Protein AF-A0A8I2YVA2-F1 (afdb_monomer_lite)

Foldseek 3Di:
DQDDDDPPDDPVVVVVSVVVVCCLVVPVLVVLVVLVVCVVVQAADAAEEEADAPQVLDDVSGDDPCSCVCLVVVVVVRDDPVRSVLSVVVVVVVVVLVVVCVVVSGYPDDSQWHQYCHHVRDTDIDGNPCNVVSLVVVCVDPVNVVD

Organism: NCBI:txid495285

Radius of gyration: 17.63 Å; chains: 1; bounding box: 40×37×46 Å

Secondary structure (DSSP, 8-state):
-PPPPPTT--HHHHHHHHHHHHHIIIIIHHHHHHHHHHHHTT-----EEE----GGG-BTTB--TTTTHHHHTT-GGG--HHHHHHHHHHHHHHHHHHHHHHHHSS--S-TTEEEEE-TTS-EEEEE-TTHHHHHHHHTTSTTTTT-

pLDDT: mean 93.67, std 6.25, range [57.19, 98.62]

Sequence (147 aa):
MYPTLPDNVSPEEAQRLFGDILADRQVNIPDRLLARDLRLVDFPVLRYEIHWVPEQLRIGGYVTHATDRCLWMVRIPSLSLSQKEKALEWLDAVDKEVEILEREDHSGRPLDQALTLKEDQSMVWSLDARWNRFLAIAGVLPDERNF

Structure (mmCIF, N/CA/C/O backbone):
data_AF-A0A8I2YVA2-F1
#
_entry.id   AF-A0A8I2YVA2-F1
#
loop_
_atom_site.group_PDB
_atom_site.id
_atom_site.type_symbol
_atom_site.label_atom_id
_atom_site.label_alt_id
_atom_site.label_comp_id
_atom_site.label_asym_id
_atom_site.label_entity_id
_atom_site.label_seq_id
_atom_site.pdbx_PDB_ins_code
_atom_site.Cartn_x
_atom_site.Cartn_y
_atom_site.Cartn_z
_atom_site.occupancy
_atom_site.B_iso_or_equiv
_atom_site.auth_seq_id
_atom_site.auth_comp_id
_atom_site.auth_asym_id
_atom_site.auth_atom_id
_atom_site.pdbx_PDB_model_num
ATOM 1 N N . MET A 1 1 ? -1.700 -6.192 -20.338 1.00 79.50 1 MET A N 1
ATOM 2 C CA . MET A 1 1 ? -0.569 -6.844 -21.036 1.00 79.50 1 MET A CA 1
ATOM 3 C C . MET A 1 1 ? 0.643 -5.929 -20.964 1.00 79.50 1 MET A C 1
ATOM 5 O O . MET A 1 1 ? 0.458 -4.719 -21.048 1.00 79.50 1 MET A O 1
ATOM 9 N N . TYR A 1 2 ? 1.835 -6.480 -20.742 1.00 88.56 2 TYR A N 1
ATOM 10 C CA . TYR A 1 2 ? 3.087 -5.713 -20.706 1.00 88.56 2 TYR A CA 1
ATOM 11 C C . TYR A 1 2 ? 3.562 -5.376 -22.125 1.00 88.56 2 TYR A C 1
ATOM 13 O O . TYR A 1 2 ? 3.294 -6.162 -23.036 1.00 88.56 2 TYR A O 1
ATOM 21 N N . PRO A 1 3 ? 4.241 -4.235 -22.332 1.00 90.25 3 PRO A N 1
ATOM 22 C CA . PRO A 1 3 ? 4.801 -3.900 -23.634 1.00 90.25 3 PRO A CA 1
ATOM 23 C C . PRO A 1 3 ? 5.937 -4.860 -24.009 1.00 90.25 3 PRO A C 1
ATOM 25 O O . PRO A 1 3 ? 6.700 -5.305 -23.152 1.00 90.25 3 PRO A O 1
ATOM 28 N N . THR A 1 4 ? 6.076 -5.141 -25.302 1.00 93.56 4 THR A N 1
ATOM 29 C CA . THR A 1 4 ? 7.290 -5.753 -25.854 1.00 93.56 4 THR A CA 1
ATOM 30 C C . THR A 1 4 ? 8.347 -4.665 -26.008 1.00 93.56 4 THR A C 1
ATOM 32 O O . THR A 1 4 ? 8.070 -3.623 -26.601 1.00 93.56 4 THR A O 1
ATOM 35 N N . LEU A 1 5 ? 9.541 -4.886 -25.458 1.00 94.19 5 LEU A N 1
ATOM 36 C CA . LEU A 1 5 ? 10.653 -3.949 -25.608 1.00 94.19 5 LEU A CA 1
ATOM 37 C C . LEU A 1 5 ? 11.293 -4.088 -27.000 1.00 94.19 5 LEU A C 1
ATOM 39 O O . LEU A 1 5 ? 11.372 -5.209 -27.504 1.00 94.19 5 LEU A O 1
ATOM 43 N N . PRO A 1 6 ? 11.751 -2.986 -27.619 1.00 94.88 6 PRO A N 1
ATOM 44 C CA . PRO A 1 6 ? 12.523 -3.043 -28.856 1.00 94.88 6 PRO A CA 1
ATOM 45 C C . PRO A 1 6 ? 13.945 -3.576 -28.603 1.00 94.88 6 PRO A C 1
ATOM 47 O O . PRO A 1 6 ? 14.472 -3.455 -27.498 1.00 94.88 6 PRO A O 1
ATOM 50 N N . ASP A 1 7 ? 14.600 -4.100 -29.643 1.00 94.25 7 ASP A N 1
ATOM 51 C CA . ASP A 1 7 ? 15.941 -4.709 -29.540 1.00 94.25 7 ASP A CA 1
ATOM 52 C C . ASP A 1 7 ? 17.042 -3.736 -29.074 1.00 94.25 7 ASP A C 1
ATOM 54 O O . ASP A 1 7 ? 18.091 -4.159 -28.595 1.00 94.25 7 ASP A O 1
ATOM 58 N N . ASN A 1 8 ? 16.819 -2.428 -29.219 1.00 94.88 8 ASN A N 1
ATOM 59 C CA . ASN A 1 8 ? 17.757 -1.363 -28.860 1.00 94.88 8 ASN A CA 1
ATOM 60 C C . ASN A 1 8 ? 17.376 -0.613 -27.571 1.00 94.88 8 ASN A C 1
ATOM 62 O O . ASN A 1 8 ? 17.853 0.504 -27.361 1.00 94.88 8 ASN A O 1
ATOM 66 N N . VAL A 1 9 ? 16.501 -1.192 -26.743 1.00 96.25 9 VAL A N 1
ATOM 67 C CA . VAL A 1 9 ? 16.109 -0.630 -25.444 1.00 96.25 9 VAL A CA 1
ATOM 68 C C . VAL A 1 9 ? 17.327 -0.419 -24.538 1.00 96.25 9 VAL A C 1
ATOM 70 O O . VAL A 1 9 ? 18.273 -1.213 -24.547 1.00 96.25 9 VAL A O 1
ATOM 73 N N . SER A 1 10 ? 17.309 0.642 -23.732 1.00 96.88 10 SER A N 1
ATOM 74 C CA . SER A 1 10 ? 18.361 0.849 -22.735 1.00 96.88 10 SER A CA 1
ATOM 75 C C . SER A 1 10 ? 18.277 -0.189 -21.599 1.00 96.88 10 SER A C 1
ATOM 77 O O . SER A 1 10 ? 17.187 -0.685 -21.283 1.00 96.88 10 SER A O 1
ATOM 79 N N . PRO A 1 11 ? 19.401 -0.523 -20.934 1.00 96.12 11 PRO A N 1
ATOM 80 C CA . PRO A 1 11 ? 19.380 -1.374 -19.744 1.00 96.12 11 PRO A CA 1
ATOM 81 C C . PRO A 1 11 ? 18.427 -0.868 -18.651 1.00 96.12 11 PRO A C 1
ATOM 83 O O . PRO A 1 11 ? 17.759 -1.670 -17.999 1.00 96.12 11 PRO A O 1
ATOM 86 N N . GLU A 1 12 ? 18.322 0.450 -18.475 1.00 93.94 12 GLU A N 1
ATOM 87 C CA . GLU A 1 12 ? 17.477 1.094 -17.468 1.00 93.94 12 GLU A CA 1
ATOM 88 C C . GLU A 1 12 ? 15.984 0.886 -17.752 1.00 93.94 12 GLU A C 1
ATOM 90 O O . GLU A 1 12 ? 15.212 0.561 -16.847 1.00 93.94 12 GLU A O 1
ATOM 95 N N . GLU A 1 13 ? 15.566 1.024 -19.010 1.00 94.19 13 GLU A N 1
ATOM 96 C CA . GLU A 1 13 ? 14.185 0.772 -19.433 1.00 94.19 13 GLU A CA 1
ATOM 97 C C . GLU A 1 13 ? 13.823 -0.714 -19.319 1.00 94.19 13 GLU A C 1
ATOM 99 O O . GLU A 1 13 ? 12.733 -1.055 -18.846 1.00 94.19 13 GLU A O 1
ATOM 104 N N . ALA A 1 14 ? 14.752 -1.607 -19.678 1.00 95.81 14 ALA A N 1
ATOM 105 C CA . ALA A 1 14 ? 14.571 -3.044 -19.494 1.00 95.81 14 ALA A CA 1
ATOM 106 C C . ALA A 1 14 ? 14.432 -3.412 -18.010 1.00 95.81 14 ALA A C 1
ATOM 108 O O . ALA A 1 14 ? 13.520 -4.154 -17.630 1.00 95.81 14 ALA A O 1
ATOM 109 N N . GLN A 1 15 ? 15.288 -2.845 -17.156 1.00 94.44 15 GLN A N 1
ATOM 110 C CA . GLN A 1 15 ? 15.224 -3.028 -15.709 1.00 94.44 15 GLN A CA 1
ATOM 111 C C . GLN A 1 15 ? 13.914 -2.486 -15.130 1.00 94.44 15 GLN A C 1
ATOM 113 O O . GLN A 1 15 ? 13.312 -3.142 -14.276 1.00 94.44 15 GLN A O 1
ATOM 118 N N . ARG A 1 16 ? 13.447 -1.320 -15.594 1.00 92.56 16 ARG A N 1
ATOM 119 C CA . ARG A 1 16 ? 12.180 -0.730 -15.149 1.00 92.56 16 ARG A CA 1
ATOM 120 C C . ARG A 1 16 ? 11.006 -1.649 -15.459 1.00 92.56 16 ARG A C 1
ATOM 122 O O . ARG A 1 16 ? 10.245 -1.967 -14.546 1.00 92.56 16 ARG A O 1
ATOM 129 N N . LEU A 1 17 ? 10.890 -2.118 -16.705 1.00 95.12 17 LEU A N 1
ATOM 130 C CA . LEU A 1 17 ? 9.808 -3.027 -17.085 1.00 95.12 17 LEU A CA 1
ATOM 131 C C . LEU A 1 17 ? 9.873 -4.335 -16.289 1.00 95.12 17 LEU A C 1
ATOM 133 O O . LEU A 1 17 ? 8.845 -4.827 -15.826 1.00 95.12 17 LEU A O 1
ATOM 137 N N . PHE A 1 18 ? 11.070 -4.894 -16.108 1.00 94.88 18 PHE A N 1
ATOM 138 C CA . PHE A 1 18 ? 11.237 -6.114 -15.324 1.00 94.88 18 PHE A CA 1
ATOM 139 C C . PHE A 1 18 ? 10.817 -5.916 -13.860 1.00 94.88 18 PHE A C 1
ATOM 141 O O . PHE A 1 18 ? 10.137 -6.773 -13.295 1.00 94.88 18 PHE A O 1
ATOM 148 N N . GLY A 1 19 ? 11.154 -4.766 -13.269 1.00 92.69 19 GLY A N 1
ATOM 149 C CA . GLY A 1 19 ? 10.700 -4.370 -11.937 1.00 92.69 19 GLY A CA 1
ATOM 150 C C . GLY A 1 19 ? 9.177 -4.269 -11.837 1.00 92.69 19 GLY A C 1
ATOM 151 O O . GLY A 1 19 ? 8.600 -4.819 -10.901 1.00 92.69 19 GLY A O 1
ATOM 152 N N . ASP A 1 20 ? 8.525 -3.645 -12.822 1.00 92.56 20 ASP A N 1
ATOM 153 C CA . ASP A 1 20 ? 7.062 -3.542 -12.873 1.00 92.56 20 ASP A CA 1
ATOM 154 C C . ASP A 1 20 ? 6.410 -4.936 -12.976 1.00 92.56 20 ASP A C 1
ATOM 156 O O . ASP A 1 20 ? 5.494 -5.249 -12.216 1.00 92.56 20 ASP A O 1
ATOM 160 N N . ILE A 1 21 ? 6.921 -5.816 -13.850 1.00 94.31 21 ILE A N 1
ATOM 161 C CA . ILE A 1 21 ? 6.435 -7.202 -13.991 1.00 94.31 21 ILE A CA 1
ATOM 162 C C . ILE A 1 21 ? 6.577 -7.975 -12.674 1.00 94.31 21 ILE A C 1
ATOM 164 O O . ILE A 1 21 ? 5.653 -8.685 -12.265 1.00 94.31 21 ILE A O 1
ATOM 168 N N . LEU A 1 22 ? 7.729 -7.858 -12.008 1.00 94.81 22 LEU A N 1
ATOM 169 C CA . LEU A 1 22 ? 7.972 -8.536 -10.737 1.00 94.81 22 LEU A CA 1
ATOM 170 C C . LEU A 1 22 ? 7.049 -8.023 -9.633 1.00 94.81 22 LEU A C 1
ATOM 172 O O . LEU A 1 22 ? 6.421 -8.836 -8.957 1.00 94.81 22 LEU A O 1
ATOM 176 N N . ALA A 1 23 ? 6.940 -6.703 -9.472 1.00 93.62 23 ALA A N 1
ATOM 177 C CA . ALA A 1 23 ? 6.079 -6.093 -8.462 1.00 93.62 23 ALA A CA 1
ATOM 178 C C . ALA A 1 23 ? 4.611 -6.480 -8.673 1.00 93.62 23 ALA A C 1
ATOM 180 O O . ALA A 1 23 ? 3.901 -6.807 -7.721 1.00 93.62 23 ALA A O 1
ATOM 181 N N . ASP A 1 24 ? 4.164 -6.500 -9.927 1.00 94.19 24 ASP A N 1
ATOM 182 C CA . ASP A 1 24 ? 2.805 -6.893 -10.265 1.00 94.19 24 ASP A CA 1
ATOM 183 C C . ASP A 1 24 ? 2.523 -8.350 -9.919 1.00 94.19 24 ASP A C 1
ATOM 185 O O . ASP A 1 24 ? 1.513 -8.650 -9.282 1.00 94.19 24 ASP A O 1
ATOM 189 N N . ARG A 1 25 ? 3.424 -9.259 -10.305 1.00 91.88 25 ARG A N 1
ATOM 190 C CA . ARG A 1 25 ? 3.230 -10.694 -10.086 1.00 91.88 25 ARG A CA 1
ATOM 191 C C . ARG A 1 25 ? 3.367 -11.090 -8.618 1.00 91.88 25 ARG A C 1
ATOM 193 O O . ARG A 1 25 ? 2.674 -12.003 -8.185 1.00 91.88 25 ARG A O 1
ATOM 200 N N . GLN A 1 26 ? 4.286 -10.467 -7.882 1.00 94.06 26 GLN A N 1
ATOM 201 C CA . GLN A 1 26 ? 4.577 -10.846 -6.498 1.00 94.06 26 GLN A CA 1
ATOM 202 C C . GLN A 1 26 ? 3.666 -10.164 -5.480 1.00 94.06 26 GLN A C 1
ATOM 204 O O . GLN A 1 26 ? 3.478 -10.717 -4.402 1.00 94.06 26 GLN A O 1
ATOM 209 N N . VAL A 1 27 ? 3.131 -8.982 -5.801 1.00 94.38 27 VAL A N 1
ATOM 210 C CA . VAL A 1 27 ? 2.400 -8.153 -4.833 1.00 94.38 27 VAL A CA 1
ATOM 211 C C . VAL A 1 27 ? 1.085 -7.654 -5.424 1.00 94.38 27 VAL A C 1
ATOM 213 O O . VAL A 1 27 ? 0.014 -8.042 -4.967 1.00 94.38 27 VAL A O 1
ATOM 216 N N . ASN A 1 28 ? 1.131 -6.838 -6.488 1.00 94.81 28 ASN A N 1
ATOM 217 C CA . ASN A 1 28 ? -0.055 -6.058 -6.865 1.00 94.81 28 ASN A CA 1
ATOM 218 C C . ASN A 1 28 ? -1.242 -6.919 -7.327 1.00 94.81 28 ASN A C 1
ATOM 220 O O . ASN A 1 28 ? -2.380 -6.566 -7.012 1.00 94.81 28 ASN A O 1
ATOM 224 N N . ILE A 1 29 ? -1.002 -7.985 -8.100 1.00 95.19 29 ILE A N 1
ATOM 225 C CA . ILE A 1 29 ? -2.054 -8.889 -8.587 1.00 95.19 29 ILE A CA 1
ATOM 226 C C . ILE A 1 29 ? -2.555 -9.801 -7.456 1.00 95.19 29 ILE A C 1
ATOM 228 O O . ILE A 1 29 ? -3.765 -9.782 -7.223 1.00 95.19 29 ILE A O 1
ATOM 232 N N . PRO A 1 30 ? -1.693 -10.546 -6.726 1.00 95.44 30 PRO A N 1
ATOM 233 C CA . PRO A 1 30 ? -2.144 -11.396 -5.623 1.00 95.44 30 PRO A CA 1
ATOM 234 C C . PRO A 1 30 ? -3.002 -10.666 -4.586 1.00 95.44 30 PRO A C 1
ATOM 236 O O . PRO A 1 30 ? -4.072 -11.161 -4.242 1.00 95.44 30 PRO A O 1
ATOM 239 N N . ASP A 1 31 ? -2.601 -9.466 -4.156 1.00 95.88 31 ASP A N 1
ATOM 240 C CA . ASP A 1 31 ? -3.338 -8.704 -3.136 1.00 95.88 31 ASP A CA 1
ATOM 241 C C . ASP A 1 31 ? -4.753 -8.330 -3.601 1.00 95.88 31 ASP A C 1
ATOM 243 O O . ASP A 1 31 ? -5.708 -8.318 -2.822 1.00 95.88 31 ASP A O 1
ATOM 247 N N . ARG A 1 32 ? -4.907 -8.027 -4.896 1.00 96.06 32 ARG A N 1
ATOM 248 C CA . ARG A 1 32 ? -6.198 -7.654 -5.491 1.00 96.06 32 ARG A CA 1
ATOM 249 C C . ARG A 1 32 ? -7.105 -8.861 -5.688 1.00 96.06 32 ARG A C 1
ATOM 251 O O . ARG A 1 32 ? -8.302 -8.743 -5.438 1.00 96.06 32 ARG A O 1
ATOM 258 N N . LEU A 1 33 ? -6.543 -10.003 -6.087 1.00 95.50 33 LEU A N 1
ATOM 259 C CA . LEU A 1 33 ? -7.284 -11.264 -6.167 1.00 95.50 33 LEU A CA 1
ATOM 260 C C . LEU A 1 33 ? -7.748 -11.713 -4.786 1.00 95.50 33 LEU A C 1
ATOM 262 O O . LEU A 1 33 ? -8.930 -11.979 -4.610 1.00 95.50 33 LEU A O 1
ATOM 266 N N . LEU A 1 34 ? -6.869 -11.664 -3.782 1.00 95.94 34 LEU A N 1
ATOM 267 C CA . LEU A 1 34 ? -7.237 -11.975 -2.404 1.00 95.94 34 LEU A CA 1
ATOM 268 C C . LEU A 1 34 ? -8.390 -11.086 -1.916 1.00 95.94 34 LEU A C 1
ATOM 270 O O . LEU A 1 34 ? -9.371 -11.592 -1.380 1.00 95.94 34 LEU A O 1
ATOM 274 N N . ALA A 1 35 ? -8.308 -9.770 -2.136 1.00 96.12 35 ALA A N 1
ATOM 275 C CA . ALA A 1 35 ? -9.375 -8.848 -1.751 1.00 96.12 35 ALA A CA 1
ATOM 276 C C . ALA A 1 35 ? -10.705 -9.137 -2.473 1.00 96.12 35 ALA A C 1
ATOM 278 O O . ALA A 1 35 ? -11.763 -9.075 -1.844 1.00 96.12 35 ALA A O 1
ATOM 279 N N . ARG A 1 36 ? -10.658 -9.454 -3.776 1.00 95.12 36 ARG A N 1
ATOM 280 C CA . ARG A 1 36 ? -11.830 -9.872 -4.563 1.00 95.12 36 ARG A CA 1
ATOM 281 C C . ARG A 1 36 ? -12.446 -11.142 -3.981 1.00 95.12 36 ARG A C 1
ATOM 283 O O . ARG A 1 36 ? -13.641 -11.156 -3.708 1.00 95.12 36 ARG A O 1
ATOM 290 N N . ASP A 1 37 ? -11.636 -12.172 -3.774 1.00 94.88 37 ASP A N 1
ATOM 291 C CA . ASP A 1 37 ? -12.100 -13.510 -3.403 1.00 94.88 37 ASP A CA 1
ATOM 292 C C . ASP A 1 37 ? -12.654 -13.552 -1.982 1.00 94.88 37 ASP A C 1
ATOM 294 O O . ASP A 1 37 ? -13.694 -14.161 -1.746 1.00 94.88 37 ASP A O 1
ATOM 298 N N . LEU A 1 38 ? -12.024 -12.829 -1.052 1.00 95.75 38 LEU A N 1
ATOM 299 C CA . LEU A 1 38 ? -12.575 -12.613 0.284 1.00 95.75 38 LEU A CA 1
ATOM 300 C C . LEU A 1 38 ? -13.948 -11.937 0.205 1.00 95.75 38 LEU A C 1
ATOM 302 O O . LEU A 1 38 ? -14.889 -12.364 0.871 1.00 95.75 38 LEU A O 1
ATOM 306 N N . ARG A 1 39 ? -14.106 -10.928 -0.658 1.00 93.06 39 ARG A N 1
ATOM 307 C CA . ARG A 1 39 ? -15.393 -10.242 -0.793 1.00 93.06 39 ARG A CA 1
ATOM 308 C C . ARG A 1 39 ? -16.479 -11.095 -1.446 1.00 93.06 39 ARG A C 1
ATOM 310 O O . ARG A 1 39 ? -17.645 -10.893 -1.133 1.00 93.06 39 ARG A O 1
ATOM 317 N N . LEU A 1 40 ? -16.125 -12.038 -2.320 1.00 93.00 40 LEU A N 1
ATOM 318 C CA . LEU A 1 40 ? -17.083 -12.975 -2.925 1.00 93.00 40 LEU A CA 1
ATOM 319 C C . LEU A 1 40 ? -17.744 -13.905 -1.898 1.00 93.00 40 LEU A C 1
ATOM 321 O O . LEU A 1 40 ? -18.819 -14.433 -2.168 1.00 93.00 40 LEU A O 1
ATOM 325 N N . VAL A 1 41 ? -17.110 -14.103 -0.741 1.00 94.12 41 VAL A N 1
ATOM 326 C CA . VAL A 1 41 ? -17.653 -14.875 0.386 1.00 94.12 41 VAL A CA 1
ATOM 327 C C . VAL A 1 41 ? -18.091 -13.973 1.544 1.00 94.12 41 VAL A C 1
ATOM 329 O O . VAL A 1 41 ? -18.096 -14.406 2.693 1.00 94.12 41 VAL A O 1
ATOM 332 N N . ASP A 1 42 ? -18.419 -12.714 1.237 1.00 92.38 42 ASP A N 1
ATOM 333 C CA . ASP A 1 42 ? -18.864 -11.680 2.180 1.00 92.38 42 ASP A CA 1
ATOM 334 C C . ASP A 1 42 ? -17.877 -11.383 3.324 1.00 92.38 42 ASP A C 1
ATOM 336 O O . ASP A 1 42 ? -18.239 -10.771 4.326 1.00 92.38 42 ASP A O 1
ATOM 340 N N . PHE A 1 43 ? -16.597 -11.747 3.176 1.00 94.56 43 PHE A N 1
ATOM 341 C CA . PHE A 1 43 ? -15.595 -11.425 4.184 1.00 94.56 43 PHE A CA 1
ATOM 342 C C . PHE A 1 43 ? -15.286 -9.913 4.173 1.00 94.56 43 PHE A C 1
ATOM 344 O O . PHE A 1 43 ? -15.031 -9.341 3.100 1.00 94.56 43 PHE A O 1
ATOM 351 N N . PRO A 1 44 ? -15.257 -9.239 5.339 1.00 94.75 44 PRO A N 1
ATOM 352 C CA . PRO A 1 44 ? -14.930 -7.820 5.412 1.00 94.75 44 PRO A CA 1
ATOM 353 C C . PRO A 1 44 ? -13.465 -7.542 5.022 1.00 94.75 44 PRO A C 1
ATOM 355 O O . PRO A 1 44 ? -12.532 -8.100 5.589 1.00 94.75 44 PRO A O 1
ATOM 358 N N . VAL A 1 45 ? -13.240 -6.644 4.056 1.00 95.81 45 VAL A N 1
ATOM 359 C CA . VAL A 1 45 ? -11.912 -6.271 3.545 1.00 95.81 45 VAL A CA 1
ATOM 360 C C . VAL A 1 45 ? -11.730 -4.754 3.556 1.00 95.81 45 VAL A C 1
ATOM 362 O O . VAL A 1 45 ? -12.449 -4.032 2.859 1.00 95.81 45 VAL A O 1
ATOM 365 N N . LEU A 1 46 ? -10.688 -4.296 4.250 1.00 96.56 46 LEU A N 1
ATOM 366 C CA . LEU A 1 46 ? -10.109 -2.957 4.127 1.00 96.56 46 LEU A CA 1
ATOM 367 C C . LEU A 1 46 ? -8.855 -3.029 3.244 1.00 96.56 46 LEU A C 1
ATOM 369 O O . LEU A 1 46 ? -7.959 -3.832 3.490 1.00 96.56 46 LEU A O 1
ATOM 373 N N . ARG A 1 47 ? -8.782 -2.178 2.217 1.00 97.12 47 ARG A N 1
ATOM 374 C CA . ARG A 1 47 ? -7.593 -2.012 1.369 1.00 97.12 47 ARG A CA 1
ATOM 375 C C . ARG A 1 47 ? -6.969 -0.648 1.613 1.00 97.12 47 ARG A C 1
ATOM 377 O O . ARG A 1 47 ? -7.692 0.337 1.769 1.00 97.12 47 ARG A O 1
ATOM 384 N N . TYR A 1 48 ? -5.645 -0.580 1.549 1.00 97.19 48 TYR A N 1
ATOM 385 C CA . TYR A 1 48 ? -4.917 0.679 1.616 1.00 97.19 48 TYR A CA 1
ATOM 386 C C . TYR A 1 48 ? -3.786 0.761 0.586 1.00 97.19 48 TYR A C 1
ATOM 388 O O . TYR A 1 48 ? -3.298 -0.256 0.096 1.00 97.19 48 TYR A O 1
ATOM 396 N N . GLU A 1 49 ? -3.362 1.984 0.271 1.00 97.00 49 GLU A N 1
ATOM 397 C CA . GLU A 1 49 ? -2.158 2.263 -0.516 1.00 97.00 49 GLU A CA 1
ATOM 398 C C . GLU A 1 49 ? -1.309 3.343 0.167 1.00 97.00 49 GLU A C 1
ATOM 400 O O . GLU A 1 49 ? -1.830 4.288 0.759 1.00 97.00 49 GLU A O 1
ATOM 405 N N . ILE A 1 50 ? 0.016 3.225 0.068 1.00 97.19 50 ILE A N 1
ATOM 406 C CA . ILE A 1 50 ? 0.957 4.192 0.643 1.00 97.19 50 ILE A CA 1
ATOM 407 C C . ILE A 1 50 ? 1.828 4.748 -0.476 1.00 97.19 50 ILE A C 1
ATOM 409 O O . ILE A 1 50 ? 2.616 4.029 -1.088 1.00 97.19 50 ILE A O 1
ATOM 413 N N . HIS A 1 51 ? 1.655 6.036 -0.765 1.00 96.75 51 HIS A N 1
ATOM 414 C CA . HIS A 1 51 ? 2.398 6.778 -1.789 1.00 96.75 51 HIS A CA 1
ATOM 415 C C . HIS A 1 51 ? 3.396 7.763 -1.168 1.00 96.75 51 HIS A C 1
ATOM 417 O O . HIS A 1 51 ? 4.199 8.360 -1.878 1.00 96.75 51 HIS A O 1
ATOM 423 N N . TRP A 1 52 ? 3.407 7.906 0.159 1.00 97.62 52 TRP A N 1
ATOM 424 C CA . TRP A 1 52 ? 4.413 8.680 0.878 1.00 97.62 52 TRP A CA 1
ATOM 425 C C . TRP A 1 52 ? 5.110 7.843 1.948 1.00 97.62 52 TRP A C 1
ATOM 427 O O . TRP A 1 52 ? 4.477 7.161 2.747 1.00 97.62 52 TRP A O 1
ATOM 437 N N . VAL A 1 53 ? 6.434 7.964 1.986 1.00 97.06 53 VAL A N 1
ATOM 438 C CA . VAL A 1 53 ? 7.290 7.557 3.105 1.00 97.06 53 VAL A CA 1
ATOM 439 C C . VAL A 1 53 ? 8.321 8.663 3.358 1.00 97.06 53 VAL A C 1
ATOM 441 O O . VAL A 1 53 ? 8.593 9.442 2.427 1.00 97.06 53 VAL A O 1
ATOM 444 N N . PRO A 1 54 ? 8.919 8.722 4.565 1.00 96.69 54 PRO A N 1
ATOM 445 C CA . PRO A 1 54 ? 9.982 9.661 4.903 1.00 96.69 54 PRO A CA 1
ATOM 446 C C . PRO A 1 54 ? 11.073 9.723 3.837 1.00 96.69 54 PRO A C 1
ATOM 448 O O . PRO A 1 54 ? 11.572 8.693 3.376 1.00 96.69 54 PRO A O 1
ATOM 451 N N . GLU A 1 55 ? 11.461 10.933 3.453 1.00 95.31 55 GLU A N 1
ATOM 452 C CA . GLU A 1 55 ? 12.332 11.198 2.307 1.00 95.31 55 GLU A CA 1
ATOM 453 C C . GLU A 1 55 ? 13.689 10.496 2.454 1.00 95.31 55 GLU A C 1
ATOM 455 O O . GLU A 1 55 ? 14.202 9.922 1.494 1.00 95.31 55 GLU A O 1
ATOM 460 N N . GLN A 1 56 ? 14.221 10.447 3.678 1.00 95.19 56 GLN A N 1
ATOM 461 C CA . GLN A 1 56 ? 15.481 9.781 4.013 1.00 95.19 56 GLN A CA 1
ATOM 462 C C . GLN A 1 56 ? 15.456 8.251 3.853 1.00 95.19 56 GLN A C 1
ATOM 464 O O . GLN A 1 56 ? 16.508 7.618 3.918 1.00 95.19 56 GLN A O 1
ATOM 469 N N . LEU A 1 57 ? 14.278 7.646 3.675 1.00 94.88 57 LEU A N 1
ATOM 470 C CA . LEU A 1 57 ? 14.106 6.202 3.482 1.00 94.88 57 LEU A CA 1
ATOM 471 C C . LEU A 1 57 ? 13.827 5.826 2.019 1.00 94.88 57 LEU A C 1
ATOM 473 O O . LEU A 1 57 ? 13.726 4.639 1.707 1.00 94.88 57 LEU A O 1
ATOM 477 N N . ARG A 1 58 ? 13.710 6.808 1.115 1.00 94.81 58 ARG A N 1
ATOM 478 C CA . ARG A 1 58 ? 13.387 6.568 -0.296 1.00 94.81 58 ARG A CA 1
ATOM 479 C C . ARG A 1 58 ? 14.620 6.131 -1.078 1.00 94.81 58 ARG A C 1
ATOM 481 O O . ARG A 1 58 ? 15.544 6.909 -1.312 1.00 94.81 58 ARG A O 1
ATOM 488 N N . ILE A 1 59 ? 14.609 4.892 -1.559 1.00 90.62 59 ILE A N 1
ATOM 489 C CA . ILE A 1 59 ? 15.673 4.366 -2.421 1.00 90.62 59 ILE A CA 1
ATOM 490 C C . ILE A 1 59 ? 15.427 4.866 -3.846 1.00 90.62 59 ILE A C 1
ATOM 492 O O . ILE A 1 59 ? 14.404 4.555 -4.452 1.00 90.62 59 ILE A O 1
ATOM 496 N N . GLY A 1 60 ? 16.349 5.675 -4.375 1.00 87.94 60 GLY A N 1
ATOM 497 C CA . GLY A 1 60 ? 16.205 6.283 -5.705 1.00 87.94 60 GLY A CA 1
ATOM 498 C C . GLY A 1 60 ? 15.031 7.265 -5.816 1.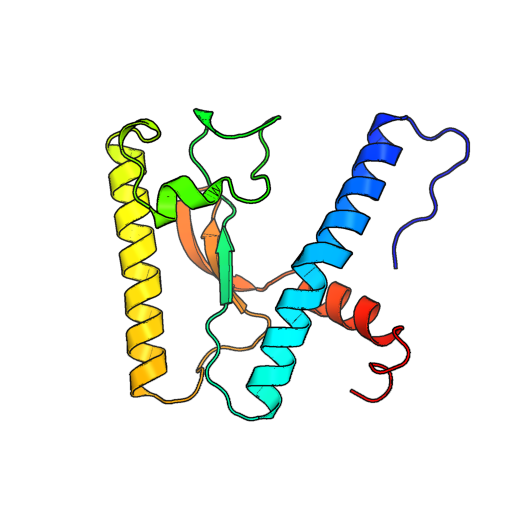00 87.94 60 GLY A C 1
ATOM 499 O O . GLY A 1 60 ? 14.538 7.490 -6.914 1.00 87.94 60 GLY A O 1
ATOM 500 N N . GLY A 1 61 ? 14.554 7.811 -4.689 1.00 90.88 61 GLY A N 1
ATOM 501 C CA . GLY A 1 61 ? 13.385 8.698 -4.639 1.00 90.88 61 GLY A CA 1
ATOM 502 C C . GLY A 1 61 ? 12.028 7.982 -4.648 1.00 90.88 61 GLY A C 1
ATOM 503 O O . GLY A 1 61 ? 11.000 8.642 -4.506 1.00 90.88 61 GLY A O 1
ATOM 504 N N . TYR A 1 62 ? 12.010 6.650 -4.750 1.00 90.44 62 TYR A N 1
ATOM 505 C CA . TYR A 1 62 ? 10.786 5.851 -4.808 1.00 90.44 62 TYR A CA 1
ATOM 506 C C . TYR A 1 62 ? 10.303 5.399 -3.425 1.00 90.44 62 TYR A C 1
ATOM 508 O O . TYR A 1 62 ? 11.096 5.184 -2.505 1.00 90.44 62 TYR A O 1
ATOM 516 N N . VAL A 1 63 ? 8.993 5.167 -3.319 1.00 94.31 63 VAL A N 1
ATOM 517 C CA . VAL A 1 63 ? 8.411 4.317 -2.274 1.00 94.31 63 VAL A CA 1
ATOM 518 C C . VAL A 1 63 ? 8.634 2.867 -2.690 1.00 94.31 63 VAL A C 1
ATOM 520 O O . VAL A 1 63 ? 7.995 2.375 -3.619 1.00 94.31 63 VAL A O 1
ATOM 523 N N . THR A 1 64 ? 9.595 2.197 -2.060 1.00 92.88 64 THR A N 1
ATOM 524 C CA . THR A 1 64 ? 9.922 0.799 -2.368 1.00 92.88 64 THR A CA 1
ATOM 525 C C . THR A 1 64 ? 9.291 -0.152 -1.357 1.00 92.88 64 THR A C 1
ATOM 527 O O . THR A 1 64 ? 8.817 0.257 -0.294 1.00 92.88 64 THR A O 1
ATOM 530 N N . HIS A 1 65 ? 9.264 -1.440 -1.696 1.00 93.00 65 HIS A N 1
ATOM 531 C CA . HIS A 1 65 ? 8.677 -2.473 -0.850 1.00 93.00 65 HIS A CA 1
ATOM 532 C C . HIS A 1 65 ? 9.192 -2.400 0.600 1.00 93.00 65 HIS A C 1
ATOM 534 O O . HIS A 1 65 ? 10.397 -2.286 0.834 1.00 93.00 65 HIS A O 1
ATOM 540 N N . ALA A 1 66 ? 8.260 -2.474 1.556 1.00 92.44 66 ALA A N 1
ATOM 541 C CA . ALA A 1 66 ? 8.482 -2.433 3.003 1.00 92.44 66 ALA A CA 1
ATOM 542 C C . ALA A 1 66 ? 9.056 -1.120 3.579 1.00 92.44 66 ALA A C 1
ATOM 544 O O . ALA A 1 66 ? 9.388 -1.071 4.768 1.00 92.44 66 ALA A O 1
ATOM 545 N N . THR A 1 67 ? 9.171 -0.042 2.794 1.00 94.88 67 THR A N 1
ATOM 546 C CA . THR A 1 67 ? 9.613 1.267 3.325 1.00 94.88 67 THR A CA 1
ATOM 547 C C . THR A 1 67 ? 8.571 1.925 4.232 1.00 94.88 67 THR A C 1
ATOM 549 O O . THR A 1 67 ? 8.925 2.632 5.177 1.00 94.88 67 THR A O 1
ATOM 552 N N . ASP A 1 68 ? 7.295 1.614 4.023 1.00 95.81 68 ASP A N 1
ATOM 553 C CA . ASP A 1 68 ? 6.155 2.027 4.842 1.00 95.81 68 ASP A CA 1
ATOM 554 C C . ASP A 1 68 ? 6.161 1.419 6.253 1.00 95.81 68 ASP A C 1
ATOM 556 O O . ASP A 1 68 ? 5.534 1.948 7.170 1.00 95.81 68 ASP A O 1
ATOM 560 N N . ARG A 1 69 ? 6.942 0.356 6.479 1.00 96.25 69 ARG A N 1
ATOM 561 C CA . ARG A 1 69 ? 7.097 -0.293 7.789 1.00 96.25 69 ARG A CA 1
ATOM 562 C C . ARG A 1 69 ? 7.498 0.686 8.901 1.00 96.25 69 ARG A C 1
ATOM 564 O O . ARG A 1 69 ? 7.177 0.466 10.068 1.00 96.25 69 ARG A O 1
ATOM 571 N N . CYS A 1 70 ? 8.221 1.758 8.569 1.00 96.50 70 CYS A N 1
ATOM 572 C CA . CYS A 1 70 ? 8.583 2.787 9.545 1.00 96.50 70 CYS A CA 1
ATOM 573 C C . CYS A 1 70 ? 7.366 3.537 10.111 1.00 96.50 70 CYS A C 1
ATOM 575 O O . CYS A 1 70 ? 7.413 3.924 11.279 1.00 96.50 70 CYS A O 1
ATOM 577 N N . LEU A 1 71 ? 6.300 3.685 9.318 1.00 97.88 71 LEU A N 1
ATOM 578 C CA . LEU A 1 71 ? 5.039 4.302 9.715 1.00 97.88 71 LEU A CA 1
ATOM 579 C C . LEU A 1 71 ? 4.262 3.344 10.619 1.00 97.88 71 LEU A C 1
ATOM 581 O O . LEU A 1 71 ? 3.946 3.699 11.749 1.00 97.88 71 LEU A O 1
ATOM 585 N N . TRP A 1 72 ? 4.089 2.094 10.174 1.00 98.06 72 TRP A N 1
ATOM 586 C CA . TRP A 1 72 ? 3.373 1.053 10.923 1.00 98.06 72 TRP A CA 1
ATOM 587 C C . TRP A 1 72 ? 3.940 0.787 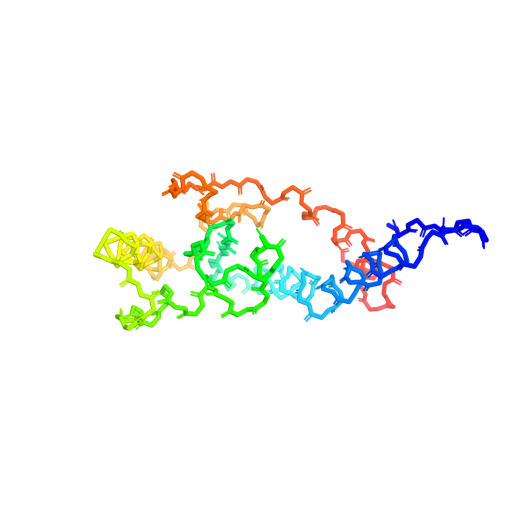12.317 1.00 98.06 72 TRP A C 1
ATOM 589 O O . TRP A 1 72 ? 3.198 0.550 13.262 1.00 98.06 72 TRP A O 1
ATOM 599 N N . MET A 1 73 ? 5.266 0.818 12.459 1.00 97.44 73 MET A N 1
ATOM 600 C CA . MET A 1 73 ? 5.927 0.563 13.744 1.00 97.44 73 MET A CA 1
ATOM 601 C C . MET A 1 73 ? 6.240 1.839 14.531 1.00 97.44 73 MET A C 1
ATOM 603 O O . MET A 1 73 ? 6.881 1.745 15.577 1.00 97.44 73 MET A O 1
ATOM 607 N N . VAL A 1 74 ? 5.899 3.021 14.001 1.00 97.50 74 VAL A N 1
ATOM 608 C CA . VAL A 1 74 ? 6.313 4.329 14.540 1.00 97.50 74 VAL A CA 1
ATOM 609 C C . VAL A 1 74 ? 7.800 4.309 14.920 1.00 97.50 74 VAL A C 1
ATOM 611 O O . VAL A 1 74 ? 8.195 4.540 16.065 1.00 97.50 74 VAL A O 1
ATOM 614 N N . ARG A 1 75 ? 8.660 3.933 13.966 1.00 96.62 75 ARG A N 1
ATOM 615 C CA . ARG A 1 75 ? 10.078 3.655 14.237 1.00 96.62 75 ARG A CA 1
ATOM 616 C C . ARG A 1 75 ? 10.842 4.957 14.496 1.00 96.62 75 ARG A C 1
ATOM 618 O O . ARG A 1 75 ? 11.500 5.470 13.599 1.00 96.62 75 ARG A O 1
ATOM 625 N N . ILE A 1 76 ? 10.794 5.450 15.736 1.00 94.00 76 ILE A N 1
ATOM 626 C CA . ILE A 1 76 ? 11.309 6.766 16.163 1.00 94.00 76 ILE A CA 1
ATOM 627 C C . ILE A 1 76 ? 12.712 7.090 15.616 1.00 94.00 76 ILE A C 1
ATOM 629 O O . ILE A 1 76 ? 12.879 8.184 15.090 1.00 94.00 76 ILE A O 1
ATOM 633 N N . PRO A 1 77 ? 13.715 6.184 15.634 1.00 95.56 77 PRO A N 1
ATOM 634 C CA . PRO A 1 77 ? 15.047 6.508 15.106 1.00 95.56 77 PRO A CA 1
ATOM 635 C C . PRO A 1 77 ? 15.087 6.819 13.603 1.00 95.56 77 PRO A C 1
ATOM 637 O O . PRO A 1 77 ? 16.085 7.326 13.105 1.00 95.56 77 PRO A O 1
ATOM 640 N N . SER A 1 78 ? 14.038 6.458 12.867 1.00 94.75 78 SER A N 1
ATOM 641 C CA . SER A 1 78 ? 13.911 6.667 11.427 1.00 94.75 78 SER A CA 1
ATOM 642 C C . SER A 1 78 ? 12.980 7.826 11.071 1.00 94.75 78 SER A C 1
ATOM 644 O O . SER A 1 78 ? 12.805 8.068 9.881 1.00 94.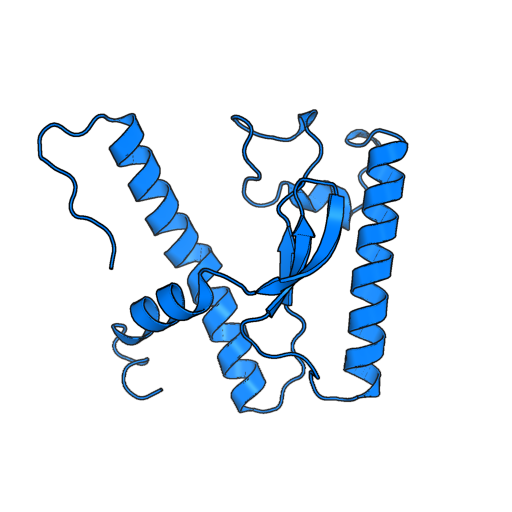75 78 SER A O 1
ATOM 646 N N . LEU A 1 79 ? 12.389 8.521 12.052 1.00 97.44 79 LEU A N 1
ATOM 647 C CA . LEU A 1 79 ? 11.369 9.551 11.843 1.00 97.44 79 LEU A CA 1
ATOM 648 C C . LEU A 1 79 ? 11.773 10.874 12.505 1.00 97.44 79 LEU A C 1
ATOM 650 O O . LEU A 1 79 ? 12.222 10.901 13.651 1.00 97.44 79 LEU A O 1
ATOM 654 N N . SER A 1 80 ? 11.549 11.987 11.808 1.00 97.31 80 SER A N 1
ATOM 655 C CA . SER A 1 80 ? 11.455 13.298 12.456 1.00 97.31 80 SER A CA 1
ATOM 656 C C . SER A 1 80 ? 10.191 13.381 13.328 1.00 97.31 80 SER A C 1
ATOM 658 O O . SER A 1 80 ? 9.311 12.520 13.258 1.00 97.31 80 SER A O 1
ATOM 660 N N . LEU A 1 81 ? 10.061 14.444 14.130 1.00 97.12 81 LEU A N 1
ATOM 661 C CA . LEU A 1 81 ? 8.849 14.664 14.924 1.00 97.12 81 LEU A CA 1
ATOM 662 C C . LEU A 1 81 ? 7.592 14.767 14.043 1.00 97.12 81 LEU A C 1
ATOM 664 O O . LEU A 1 81 ? 6.626 14.058 14.296 1.00 97.12 81 LEU A O 1
ATOM 668 N N . SER A 1 82 ? 7.636 15.559 12.968 1.00 97.12 82 SER A N 1
ATOM 669 C CA . SER A 1 82 ? 6.501 15.705 12.047 1.00 97.12 82 SER A CA 1
ATOM 670 C C . SER A 1 82 ? 6.167 14.405 11.310 1.00 97.12 82 SER A C 1
ATOM 672 O O . SER A 1 82 ? 5.001 14.074 11.116 1.00 97.12 82 SER A O 1
ATOM 674 N N . GLN A 1 83 ? 7.179 13.614 10.941 1.00 97.81 83 GLN A N 1
ATOM 675 C CA . GLN A 1 83 ? 6.968 12.305 10.320 1.00 97.81 83 GLN A CA 1
ATOM 676 C C . GLN A 1 83 ? 6.368 11.295 11.311 1.00 97.81 83 GLN A C 1
ATOM 678 O O . GLN A 1 83 ? 5.552 10.466 10.917 1.00 97.81 83 GLN A O 1
ATOM 683 N N . LYS A 1 84 ? 6.734 11.372 12.598 1.00 98.12 84 LYS A N 1
ATOM 684 C CA . LYS A 1 84 ? 6.107 10.583 13.666 1.00 98.12 84 LYS A CA 1
ATOM 685 C C . LYS A 1 84 ? 4.639 10.966 13.846 1.00 98.12 84 LYS A C 1
ATOM 687 O O . LYS A 1 84 ? 3.807 10.072 13.936 1.00 98.12 84 LYS A O 1
ATOM 692 N N . GLU A 1 85 ? 4.328 12.257 13.907 1.00 97.94 85 GLU A N 1
ATOM 693 C CA . GLU A 1 85 ? 2.944 12.744 14.002 1.00 97.94 85 GLU A CA 1
ATOM 694 C C . GLU A 1 85 ? 2.118 12.233 12.821 1.00 97.94 85 GLU A C 1
ATOM 696 O O . GLU A 1 85 ? 1.065 11.635 13.020 1.00 97.94 85 GLU A O 1
ATOM 701 N N . LYS A 1 86 ? 2.665 12.320 11.603 1.00 98.06 86 LYS A N 1
ATOM 702 C CA . LYS A 1 86 ? 2.013 11.778 10.409 1.00 98.06 86 LYS A CA 1
ATOM 703 C C . LYS A 1 86 ? 1.821 10.258 10.455 1.00 98.06 86 LYS A C 1
ATOM 705 O O . LYS A 1 86 ? 0.792 9.762 10.007 1.00 98.06 86 LYS A O 1
ATOM 710 N N . ALA A 1 87 ? 2.790 9.513 10.991 1.00 98.31 87 ALA A N 1
ATOM 71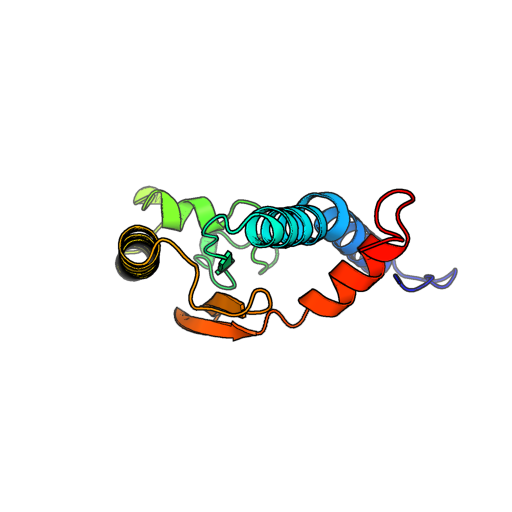1 C CA . ALA A 1 87 ? 2.667 8.068 11.177 1.00 98.31 87 ALA A CA 1
ATOM 712 C C . ALA A 1 87 ? 1.548 7.710 12.167 1.00 98.31 87 ALA A C 1
ATOM 714 O O . ALA A 1 87 ? 0.801 6.772 11.917 1.00 98.31 87 ALA A O 1
ATOM 715 N N . LEU A 1 88 ? 1.407 8.467 13.260 1.00 98.56 88 LEU A N 1
ATOM 716 C CA . LEU A 1 88 ? 0.315 8.279 14.219 1.00 98.56 88 LEU A CA 1
ATOM 717 C C . LEU A 1 88 ? -1.042 8.618 13.597 1.00 98.56 88 LEU A C 1
ATOM 719 O O . LEU A 1 88 ? -1.965 7.825 13.716 1.00 98.56 88 LEU A O 1
ATOM 723 N N . GLU A 1 89 ? -1.143 9.725 12.857 1.00 98.38 89 GLU A N 1
ATOM 724 C CA . GLU A 1 89 ? -2.363 10.064 12.111 1.00 98.38 89 GLU A CA 1
ATOM 725 C C . GLU A 1 89 ? -2.758 8.960 11.115 1.00 98.38 89 GLU A C 1
ATOM 727 O O . GLU A 1 89 ? -3.943 8.684 10.940 1.00 98.38 89 GLU A O 1
ATOM 732 N N . TRP A 1 90 ? -1.773 8.320 10.471 1.00 98.50 90 TRP A N 1
ATOM 733 C CA . TRP A 1 90 ? -2.012 7.201 9.558 1.00 98.50 90 TRP A CA 1
ATOM 734 C C . TRP A 1 90 ? -2.584 5.987 10.289 1.00 98.50 90 TRP A C 1
ATOM 736 O O . TRP A 1 90 ? -3.572 5.414 9.834 1.00 98.50 90 TRP A O 1
ATOM 746 N N . LEU A 1 91 ? -1.989 5.622 11.426 1.00 98.56 91 LEU A N 1
ATOM 747 C CA . LEU A 1 91 ? -2.479 4.525 12.260 1.00 98.56 91 LEU A CA 1
ATOM 748 C C . LEU A 1 91 ? -3.897 4.809 12.768 1.00 98.56 91 LEU A C 1
ATOM 750 O O . LEU A 1 91 ? -4.772 3.969 12.592 1.00 98.56 91 LEU A O 1
ATOM 754 N N . ASP A 1 92 ? -4.159 6.023 13.258 1.00 98.62 92 ASP A N 1
ATOM 755 C CA . ASP A 1 92 ? -5.494 6.440 13.700 1.00 98.62 92 ASP A CA 1
ATOM 756 C C . ASP A 1 92 ? -6.531 6.375 12.566 1.00 98.62 92 ASP A C 1
ATOM 758 O O . ASP A 1 92 ? -7.704 6.085 12.804 1.00 98.62 92 ASP A O 1
ATOM 762 N N . ALA A 1 93 ? -6.139 6.698 11.329 1.00 98.19 93 ALA A N 1
ATOM 763 C CA . ALA A 1 93 ? -7.027 6.616 10.173 1.00 98.19 93 ALA A CA 1
ATOM 764 C C . ALA A 1 93 ? -7.363 5.163 9.813 1.00 98.19 93 ALA A C 1
ATOM 766 O O . ALA A 1 93 ? -8.524 4.865 9.534 1.00 98.19 93 ALA A O 1
ATOM 767 N N . VAL A 1 94 ? -6.373 4.266 9.842 1.00 98.06 94 VAL A N 1
ATOM 768 C CA . VAL A 1 94 ? -6.591 2.831 9.608 1.00 98.06 94 VAL A CA 1
ATOM 769 C C . VAL A 1 94 ? -7.458 2.232 10.712 1.00 98.06 94 VAL A C 1
ATOM 771 O O . VAL A 1 94 ? -8.446 1.577 10.392 1.00 98.06 94 VAL A O 1
ATOM 774 N N . ASP A 1 95 ? -7.136 2.489 11.980 1.00 98.06 95 ASP A N 1
ATOM 775 C CA . ASP A 1 95 ? -7.862 1.928 13.125 1.00 98.06 95 ASP A CA 1
ATOM 776 C C . ASP A 1 95 ? -9.342 2.329 13.096 1.00 98.06 95 ASP A C 1
ATOM 778 O O . ASP A 1 95 ? -10.212 1.481 13.269 1.00 98.06 95 ASP A O 1
ATOM 782 N N . LYS A 1 96 ? -9.657 3.586 12.751 1.00 97.31 96 LYS A N 1
ATOM 783 C CA . LYS A 1 96 ? -11.052 4.028 12.564 1.00 97.31 96 LYS A CA 1
ATOM 784 C C . LYS A 1 96 ? -11.788 3.235 11.488 1.00 97.31 96 LYS A C 1
ATOM 786 O O . LYS A 1 96 ? -12.956 2.902 11.667 1.00 97.31 96 LYS A O 1
ATOM 791 N N . GLU A 1 97 ? -11.142 2.960 10.358 1.00 96.94 97 GLU A N 1
ATOM 792 C CA . GLU A 1 97 ? -11.759 2.180 9.278 1.00 96.94 97 GLU A CA 1
ATOM 793 C C . GLU A 1 97 ? -11.906 0.702 9.666 1.00 96.94 97 GLU A C 1
ATOM 795 O O . GLU A 1 97 ? -12.897 0.075 9.293 1.00 96.94 97 GLU A O 1
ATOM 800 N N . VAL A 1 98 ? -10.981 0.156 10.464 1.00 96.44 98 VAL A N 1
ATOM 801 C CA . VAL A 1 98 ? -11.108 -1.189 11.048 1.00 96.44 98 VAL A CA 1
ATOM 802 C C . VAL A 1 98 ? -12.284 -1.246 12.026 1.00 96.44 98 VAL A C 1
ATOM 804 O O . VAL A 1 98 ? -13.132 -2.119 11.880 1.00 96.44 98 VAL A O 1
ATOM 807 N N . GLU A 1 99 ? -12.415 -0.290 12.947 1.00 96.69 99 GLU A N 1
ATOM 808 C CA . GLU A 1 99 ? -13.548 -0.220 13.884 1.00 96.69 99 GLU A CA 1
ATOM 809 C C . GLU A 1 99 ? -14.902 -0.115 13.159 1.00 96.69 99 GLU A C 1
ATOM 811 O O . GLU A 1 99 ? -15.905 -0.690 13.591 1.00 96.69 99 GLU A O 1
ATOM 816 N N . ILE A 1 100 ? -14.956 0.636 12.052 1.00 94.81 100 ILE A N 1
ATOM 817 C CA . ILE A 1 100 ? -16.144 0.707 11.190 1.00 94.81 100 ILE A CA 1
ATOM 818 C C . ILE A 1 100 ? -16.435 -0.669 10.584 1.00 94.81 100 ILE A C 1
ATOM 820 O O . ILE A 1 100 ? -17.575 -1.130 10.655 1.00 94.81 100 ILE A O 1
ATOM 824 N N . LEU A 1 101 ? -15.414 -1.324 10.029 1.00 94.62 101 LEU A N 1
ATOM 825 C CA . LEU A 1 101 ? -15.528 -2.627 9.379 1.00 94.62 101 LEU A CA 1
ATOM 826 C C . LEU A 1 101 ? -15.993 -3.723 10.349 1.00 94.62 101 LEU A C 1
ATOM 828 O O . LEU A 1 101 ? -16.877 -4.503 10.005 1.00 94.62 101 LEU A O 1
ATOM 832 N N . GLU A 1 102 ? -15.439 -3.754 11.561 1.00 94.12 102 GLU A N 1
ATOM 833 C CA . GLU A 1 102 ? -15.811 -4.704 12.617 1.00 94.12 102 GLU A CA 1
ATOM 834 C C . GLU A 1 102 ? -17.242 -4.486 13.117 1.00 94.12 102 GLU A C 1
ATOM 836 O O . GLU A 1 102 ? -17.947 -5.443 13.433 1.00 94.12 102 GLU A O 1
ATOM 841 N N . ARG A 1 103 ? -17.694 -3.228 13.185 1.00 94.50 103 ARG A N 1
ATOM 842 C CA . ARG A 1 103 ? -19.060 -2.896 13.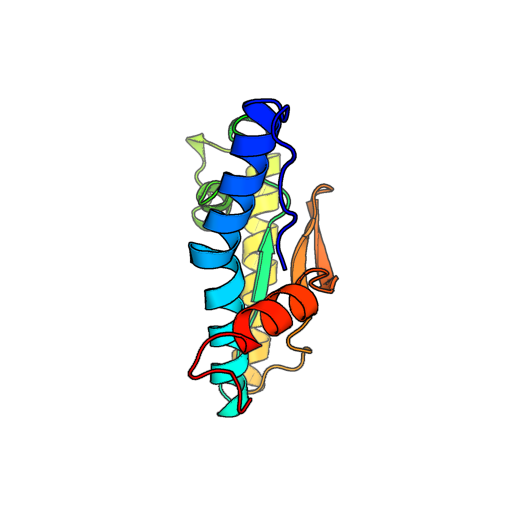611 1.00 94.50 103 ARG A CA 1
ATOM 843 C C . ARG A 1 103 ? -20.104 -3.237 12.548 1.00 94.50 103 ARG A C 1
ATOM 845 O O . ARG A 1 103 ? -21.218 -3.613 12.903 1.00 94.50 103 ARG A O 1
ATOM 852 N N . GLU A 1 104 ? -19.784 -3.016 11.277 1.00 91.12 104 GLU A N 1
ATOM 853 C CA . GLU A 1 104 ? -20.722 -3.195 10.161 1.00 91.12 104 GLU A CA 1
ATOM 854 C C . GLU A 1 104 ? -20.746 -4.635 9.629 1.00 91.12 104 GLU A C 1
ATOM 856 O O . GLU A 1 104 ? -21.724 -5.017 8.992 1.00 91.12 104 GLU A O 1
ATOM 861 N N . ASP A 1 105 ? -19.708 -5.436 9.909 1.00 85.69 105 ASP A N 1
ATOM 862 C CA . ASP A 1 105 ? -19.535 -6.829 9.447 1.00 85.69 105 ASP A CA 1
ATOM 863 C C . ASP A 1 105 ? -19.650 -6.993 7.919 1.00 85.69 105 ASP A C 1
ATOM 865 O O . ASP A 1 105 ? -19.885 -8.064 7.370 1.00 85.69 105 ASP A O 1
ATOM 869 N N . HIS A 1 106 ? -19.468 -5.893 7.194 1.00 84.38 106 HIS A N 1
ATOM 870 C CA . HIS A 1 106 ? -19.369 -5.846 5.749 1.00 84.38 106 HIS A CA 1
ATOM 871 C C . HIS A 1 106 ? -18.516 -4.643 5.378 1.00 84.38 106 HIS A C 1
ATOM 873 O O . HIS A 1 106 ? -18.453 -3.648 6.097 1.00 84.38 106 HIS A O 1
ATOM 879 N N . SER A 1 107 ? -17.876 -4.667 4.212 1.00 83.62 107 SER A N 1
ATOM 880 C CA . SER A 1 107 ? -17.094 -3.497 3.795 1.00 83.62 107 SER A CA 1
ATOM 881 C C . SER A 1 107 ? -17.926 -2.560 2.935 1.00 83.62 107 SER A C 1
ATOM 883 O O . SER A 1 107 ? -18.326 -2.897 1.822 1.00 83.62 107 SER A O 1
ATOM 885 N N . GLY A 1 108 ? -18.165 -1.355 3.452 1.00 81.44 108 GLY A N 1
ATOM 886 C CA . GLY A 1 108 ? -18.997 -0.335 2.808 1.00 81.44 108 GLY A CA 1
ATOM 887 C C . GLY A 1 108 ? -18.369 0.356 1.592 1.00 81.44 108 GLY A C 1
ATOM 888 O O . GLY A 1 108 ? -19.009 1.203 0.970 1.00 81.44 108 GLY A O 1
ATOM 889 N N . ARG A 1 109 ? -17.117 0.032 1.238 1.00 92.56 109 ARG A N 1
ATOM 890 C CA . ARG A 1 109 ? -16.397 0.644 0.111 1.00 92.56 109 ARG A CA 1
ATOM 891 C C . ARG A 1 109 ? -16.271 -0.307 -1.087 1.00 92.56 109 ARG A C 1
ATOM 893 O O . ARG A 1 109 ? -16.062 -1.509 -0.875 1.00 92.56 109 ARG A O 1
ATOM 900 N N . PRO A 1 110 ? -16.352 0.223 -2.327 1.00 94.38 110 PRO A N 1
ATOM 901 C CA . PRO A 1 110 ? -16.030 -0.525 -3.538 1.00 94.38 110 PRO A CA 1
ATOM 902 C C . PRO A 1 110 ? -14.620 -1.118 -3.493 1.00 94.38 110 PRO A C 1
ATOM 904 O O . PRO A 1 110 ? -13.694 -0.496 -2.975 1.00 94.38 110 PRO A O 1
ATOM 907 N N . LEU A 1 111 ? -14.450 -2.311 -4.066 1.00 94.12 111 LEU A N 1
ATOM 908 C CA . LEU A 1 111 ? -13.160 -3.005 -4.074 1.00 94.12 111 LEU A CA 1
ATOM 909 C C . LEU A 1 111 ? -12.079 -2.275 -4.867 1.00 94.12 111 LEU A C 1
ATOM 911 O O . LEU A 1 111 ? -10.906 -2.464 -4.573 1.00 94.12 111 LEU A O 1
ATOM 915 N N . ASP A 1 112 ? -12.447 -1.447 -5.840 1.00 95.88 112 ASP A N 1
ATOM 916 C CA . ASP A 1 112 ? -11.520 -0.628 -6.619 1.00 95.88 112 ASP A CA 1
ATOM 917 C C . ASP A 1 112 ? -11.104 0.662 -5.894 1.00 95.88 112 ASP A C 1
ATOM 919 O O . ASP A 1 112 ? -10.402 1.486 -6.472 1.00 95.88 112 ASP A O 1
ATOM 923 N N . GLN A 1 113 ? -11.484 0.839 -4.626 1.00 97.62 113 GLN A N 1
ATOM 924 C CA . GLN A 1 113 ? -11.020 1.933 -3.779 1.00 97.62 113 GLN A CA 1
ATOM 925 C C . GLN A 1 113 ? -10.131 1.429 -2.644 1.00 97.62 113 GLN A C 1
ATOM 927 O O . GLN A 1 113 ? -10.276 0.311 -2.146 1.00 97.62 113 GLN A O 1
ATOM 932 N N . ALA A 1 114 ? -9.214 2.291 -2.215 1.00 97.56 114 ALA A N 1
ATOM 933 C CA . ALA A 1 114 ? -8.331 2.041 -1.085 1.00 97.56 114 ALA A CA 1
ATOM 934 C C . ALA A 1 114 ? -8.132 3.319 -0.262 1.00 97.56 114 ALA A C 1
ATOM 936 O O . ALA A 1 114 ? -8.050 4.423 -0.819 1.00 97.56 114 ALA A O 1
ATOM 937 N N . LEU A 1 115 ? -8.004 3.170 1.057 1.00 98.25 115 LEU A N 1
ATOM 938 C CA . LEU A 1 115 ? -7.547 4.250 1.925 1.00 98.25 115 LEU A CA 1
ATOM 939 C C . LEU A 1 115 ? -6.099 4.575 1.551 1.00 98.25 115 LEU A C 1
ATOM 941 O O . LEU A 1 115 ? -5.217 3.730 1.657 1.00 98.25 115 LEU A O 1
ATOM 945 N N . THR A 1 116 ? -5.843 5.776 1.052 1.00 98.44 116 THR A N 1
ATOM 946 C CA . THR A 1 116 ? -4.546 6.119 0.468 1.00 98.44 116 THR A CA 1
ATOM 947 C C . THR A 1 116 ? -3.860 7.221 1.251 1.00 98.44 116 THR A C 1
ATOM 949 O O . THR A 1 116 ? -4.409 8.316 1.369 1.00 98.44 116 THR A O 1
ATOM 952 N N . LEU A 1 117 ? -2.630 6.960 1.696 1.00 98.44 117 LEU A N 1
ATOM 953 C CA . LEU A 1 117 ? -1.695 7.997 2.127 1.00 98.44 117 LEU A CA 1
ATOM 954 C C . LEU A 1 117 ? -0.983 8.560 0.893 1.00 98.44 117 LEU A C 1
ATOM 956 O O . LEU A 1 117 ? -0.107 7.910 0.320 1.00 98.44 117 LEU A O 1
ATOM 960 N N . LYS A 1 118 ? -1.399 9.745 0.452 1.00 97.75 118 LYS A N 1
ATOM 961 C CA . LYS A 1 118 ? -0.907 10.407 -0.763 1.00 97.75 118 LYS A CA 1
ATOM 962 C C . LYS A 1 118 ? 0.493 10.989 -0.569 1.00 97.75 118 LYS A C 1
ATOM 964 O O . LYS A 1 118 ? 0.956 11.177 0.552 1.00 97.75 118 LYS A O 1
ATOM 969 N N . GLU A 1 119 ? 1.153 11.316 -1.682 1.00 96.19 119 GLU A N 1
ATOM 970 C CA . GLU A 1 119 ? 2.477 11.960 -1.698 1.00 96.19 119 GLU A CA 1
ATOM 971 C C . GLU A 1 119 ? 2.520 13.284 -0.916 1.00 96.19 119 GLU A C 1
ATOM 973 O O . GLU A 1 119 ? 3.531 13.588 -0.285 1.00 96.19 119 GLU A O 1
ATOM 978 N N . ASP A 1 120 ? 1.415 14.038 -0.918 1.00 96.69 120 ASP A N 1
ATOM 979 C CA . ASP A 1 120 ? 1.227 15.283 -0.160 1.00 96.69 120 ASP A CA 1
ATOM 980 C C . ASP A 1 120 ? 0.856 15.057 1.320 1.00 96.69 120 ASP A C 1
ATOM 982 O O . ASP A 1 120 ? 0.538 16.006 2.035 1.00 96.69 120 ASP A O 1
ATOM 986 N N . GLN A 1 121 ? 0.917 13.803 1.785 1.00 97.12 121 GLN A N 1
ATOM 987 C CA . GLN A 1 121 ? 0.599 13.356 3.144 1.00 97.12 121 GLN A CA 1
ATOM 988 C C . GLN A 1 121 ? -0.878 13.508 3.545 1.00 97.12 121 GLN A C 1
ATOM 990 O O . GLN A 1 121 ? -1.212 13.382 4.731 1.00 97.12 121 GLN A O 1
ATOM 995 N N . SER A 1 122 ? -1.769 13.754 2.578 1.00 97.88 122 SER A N 1
ATOM 996 C CA . SER A 1 122 ? -3.212 13.637 2.787 1.00 97.88 122 SER A CA 1
ATOM 997 C C . SER A 1 122 ? -3.641 12.166 2.834 1.00 97.88 122 SER A C 1
ATOM 999 O O . SER A 1 122 ? -3.054 11.301 2.180 1.00 97.88 122 SER A O 1
ATOM 1001 N N . MET A 1 123 ? -4.669 11.873 3.631 1.00 98.06 123 MET A N 1
ATOM 1002 C CA . MET A 1 123 ? -5.242 10.533 3.776 1.00 98.06 123 MET A CA 1
ATOM 1003 C C . MET A 1 123 ? -6.659 10.559 3.235 1.00 98.06 123 MET A C 1
ATOM 1005 O O . MET A 1 123 ? -7.539 11.203 3.807 1.00 98.06 123 MET A O 1
ATOM 1009 N N . VAL A 1 124 ? -6.869 9.908 2.097 1.00 97.56 124 VAL A N 1
ATOM 1010 C CA . VAL A 1 124 ? -8.149 9.945 1.389 1.00 97.56 124 VAL A CA 1
ATOM 1011 C C . VAL A 1 124 ? -8.482 8.579 0.820 1.00 97.56 124 VAL A C 1
ATOM 1013 O O . VAL A 1 124 ? -7.604 7.847 0.365 1.00 97.56 124 VAL A O 1
ATOM 1016 N N . TRP A 1 125 ? -9.768 8.252 0.774 1.00 97.81 125 TRP A N 1
ATOM 1017 C CA . TRP A 1 125 ? -10.242 7.172 -0.081 1.00 97.81 125 TRP A CA 1
ATOM 1018 C C . TRP A 1 125 ? -10.041 7.571 -1.539 1.00 97.81 125 TRP A C 1
ATOM 1020 O O . TRP A 1 125 ? -10.500 8.631 -1.971 1.00 97.81 125 TRP A O 1
ATOM 1030 N N . SER A 1 126 ? -9.325 6.746 -2.299 1.00 97.56 126 SER A N 1
ATOM 1031 C CA . SER A 1 126 ? -9.079 7.021 -3.710 1.00 97.56 126 SER A CA 1
ATOM 1032 C C . SER A 1 126 ? -9.199 5.775 -4.570 1.00 97.56 126 SER A C 1
ATOM 1034 O O . SER A 1 126 ? -9.079 4.653 -4.081 1.00 97.56 126 SER A O 1
ATOM 1036 N N . LEU A 1 127 ? -9.478 5.997 -5.855 1.00 97.31 127 LEU A N 1
ATOM 1037 C CA . LEU A 1 127 ? -9.552 4.934 -6.844 1.00 97.31 127 LEU A CA 1
ATOM 1038 C C . LEU A 1 127 ? -8.169 4.306 -7.042 1.00 97.31 127 LEU A C 1
ATOM 1040 O O . LEU A 1 127 ? -7.188 4.997 -7.328 1.00 97.31 127 LEU A O 1
ATOM 1044 N N . ASP A 1 128 ? -8.126 2.984 -6.982 1.00 96.19 128 ASP A N 1
ATOM 1045 C CA . ASP A 1 128 ? -7.016 2.171 -7.445 1.00 96.19 128 ASP A CA 1
ATOM 1046 C C . ASP A 1 128 ? -6.999 2.182 -8.977 1.00 96.19 128 ASP A C 1
ATOM 1048 O O . ASP A 1 128 ? -7.613 1.354 -9.655 1.00 96.19 128 ASP A O 1
ATOM 1052 N N . ALA A 1 129 ? -6.264 3.140 -9.539 1.00 93.31 129 ALA A N 1
ATOM 1053 C CA . ALA A 1 129 ? -6.165 3.339 -10.984 1.00 93.31 129 ALA A CA 1
ATOM 1054 C C . ALA A 1 129 ? -5.649 2.103 -11.748 1.00 93.31 129 ALA A C 1
ATOM 1056 O O . ALA A 1 129 ? -5.775 2.032 -12.973 1.00 93.31 129 ALA A O 1
ATOM 1057 N N . ARG A 1 130 ? -5.051 1.127 -11.050 1.00 93.06 130 ARG A N 1
ATOM 1058 C CA . ARG A 1 130 ? -4.496 -0.091 -11.651 1.00 93.06 130 ARG A CA 1
ATOM 1059 C C . ARG A 1 130 ? -5.398 -1.313 -11.475 1.00 93.06 130 ARG A C 1
ATOM 1061 O O . ARG A 1 130 ? -5.098 -2.344 -12.075 1.00 93.06 130 ARG A O 1
ATOM 1068 N N . TRP A 1 131 ? -6.505 -1.200 -10.738 1.00 94.81 131 TRP A N 1
ATOM 1069 C CA . TRP A 1 131 ? -7.426 -2.300 -10.433 1.00 94.81 131 TRP A CA 1
ATOM 1070 C C . TRP A 1 131 ? -7.839 -3.092 -11.680 1.00 94.81 131 TRP A C 1
ATOM 1072 O O . TRP A 1 131 ? -7.485 -4.263 -11.822 1.00 94.81 131 TRP A O 1
ATOM 1082 N N . ASN A 1 132 ? -8.489 -2.428 -12.641 1.00 92.62 132 ASN A N 1
ATOM 1083 C CA . ASN A 1 132 ? -8.989 -3.074 -13.860 1.00 92.62 132 ASN A CA 1
ATOM 1084 C C . ASN A 1 132 ? -7.866 -3.685 -14.704 1.00 92.62 132 ASN A C 1
ATOM 1086 O O . ASN A 1 132 ? -8.020 -4.769 -15.263 1.00 92.62 132 ASN A O 1
ATOM 1090 N N . ARG A 1 133 ? -6.709 -3.013 -14.777 1.00 91.94 133 ARG A N 1
ATOM 1091 C CA . ARG A 1 133 ? -5.542 -3.534 -15.499 1.00 91.94 133 ARG A CA 1
ATOM 1092 C C . ARG A 1 133 ? -5.060 -4.845 -14.878 1.00 91.94 133 ARG A C 1
ATOM 1094 O O . ARG A 1 133 ? -4.727 -5.765 -15.622 1.00 91.94 133 ARG A O 1
ATOM 1101 N N . PHE A 1 134 ? -4.982 -4.919 -13.553 1.00 92.69 134 PHE A N 1
ATOM 1102 C CA . PHE A 1 134 ? -4.486 -6.107 -12.864 1.00 92.69 134 PHE A CA 1
ATOM 1103 C C . PHE A 1 134 ? -5.476 -7.263 -12.899 1.00 92.69 134 PHE A C 1
ATOM 1105 O O . PHE A 1 134 ? -5.046 -8.382 -13.168 1.00 92.69 134 PHE A O 1
ATOM 1112 N N . LEU A 1 135 ? -6.778 -7.000 -12.765 1.00 90.50 135 LEU A N 1
ATOM 1113 C CA . LEU A 1 135 ? -7.792 -8.039 -12.966 1.00 90.50 135 LEU A CA 1
ATOM 1114 C C . LEU A 1 135 ? -7.791 -8.573 -14.405 1.00 90.50 135 LEU A C 1
ATOM 1116 O O . LEU A 1 135 ? -7.856 -9.781 -14.612 1.00 90.50 135 LEU A O 1
ATOM 1120 N N . ALA A 1 136 ? -7.601 -7.709 -15.407 1.00 90.12 136 ALA A N 1
ATOM 1121 C CA . ALA A 1 136 ? -7.470 -8.153 -16.795 1.00 90.12 136 ALA A CA 1
ATOM 1122 C C . ALA A 1 136 ? -6.224 -9.028 -17.031 1.00 90.12 136 ALA A C 1
ATOM 1124 O O . ALA A 1 136 ? -6.252 -9.930 -17.865 1.00 90.12 136 ALA A O 1
ATOM 1125 N N . ILE A 1 137 ? -5.118 -8.772 -16.319 1.00 89.06 137 ILE A N 1
ATOM 1126 C CA . ILE A 1 137 ? -3.932 -9.643 -16.368 1.00 89.06 137 ILE A CA 1
ATOM 1127 C C . ILE A 1 137 ? -4.218 -10.964 -15.651 1.00 89.06 137 ILE A C 1
ATOM 1129 O O . ILE A 1 137 ? -3.846 -12.012 -16.167 1.00 89.06 137 ILE A O 1
ATOM 1133 N N . ALA A 1 138 ? -4.891 -10.937 -14.501 1.00 89.12 138 ALA A N 1
ATOM 1134 C CA . ALA A 1 138 ? -5.249 -12.153 -13.784 1.00 89.12 138 ALA A CA 1
ATOM 1135 C C . ALA A 1 138 ? -6.146 -13.074 -14.620 1.00 89.12 138 ALA A C 1
ATOM 1137 O O . ALA A 1 138 ? -5.868 -14.263 -14.686 1.00 89.12 138 ALA A O 1
ATOM 1138 N N . GLY A 1 139 ? -7.120 -12.532 -15.359 1.00 87.12 139 GLY A N 1
ATOM 1139 C CA . GLY A 1 139 ? -8.037 -13.317 -16.197 1.00 87.12 139 GLY A CA 1
ATOM 1140 C C . GLY A 1 139 ? -7.376 -14.164 -17.299 1.00 87.12 139 GLY A C 1
ATOM 1141 O O . GLY A 1 139 ? -8.026 -15.031 -17.877 1.00 87.12 139 GLY A O 1
ATOM 1142 N N . VAL A 1 140 ? -6.084 -13.968 -17.606 1.00 86.62 140 VAL A N 1
ATOM 1143 C CA . VAL A 1 140 ? -5.358 -14.862 -18.531 1.00 86.62 140 VAL A CA 1
ATOM 1144 C C . VAL A 1 140 ? -4.880 -16.159 -17.865 1.00 86.62 140 VAL A C 1
ATOM 1146 O O . VAL A 1 140 ? -4.585 -17.137 -18.570 1.00 86.62 140 VAL A O 1
ATOM 1149 N N . LEU A 1 141 ? -4.800 -16.176 -16.529 1.00 84.38 141 LEU A N 1
ATOM 1150 C CA . LEU A 1 141 ? -4.362 -17.322 -15.739 1.00 84.38 141 LEU A CA 1
ATOM 1151 C C . LEU A 1 141 ? -5.380 -18.467 -15.871 1.00 84.38 141 LEU A C 1
ATOM 1153 O O . LEU A 1 141 ? -6.579 -18.201 -15.936 1.00 84.38 141 LEU A O 1
ATOM 1157 N N . PRO A 1 142 ? -4.934 -19.737 -15.946 1.00 79.31 142 PRO A N 1
ATOM 1158 C CA . PRO A 1 142 ? -5.810 -20.869 -16.259 1.00 79.31 142 PRO A CA 1
ATOM 1159 C C . PRO A 1 142 ? -7.064 -20.974 -15.383 1.00 79.31 142 PRO A C 1
ATOM 1161 O O . PRO A 1 142 ? -8.138 -21.238 -15.920 1.00 79.31 142 PRO A O 1
ATOM 1164 N N . ASP A 1 143 ? -6.933 -20.702 -14.085 1.00 82.38 143 ASP A N 1
ATOM 1165 C CA . ASP A 1 143 ? -8.012 -20.861 -13.101 1.00 82.38 143 ASP A CA 1
ATOM 1166 C C . ASP A 1 143 ? -8.872 -19.593 -12.922 1.00 82.38 143 ASP A C 1
ATOM 1168 O O . ASP A 1 143 ? -9.938 -19.644 -12.318 1.00 82.38 143 ASP A O 1
ATOM 1172 N N . GLU A 1 144 ? -8.463 -18.466 -13.515 1.00 85.44 144 GLU A N 1
ATOM 1173 C CA . GLU A 1 144 ? -9.131 -17.159 -13.390 1.00 85.44 144 GLU A CA 1
ATOM 1174 C C . GLU A 1 144 ? -10.083 -16.844 -14.554 1.00 85.44 144 GLU A C 1
ATOM 1176 O O . GLU A 1 144 ? -10.791 -15.845 -14.530 1.00 85.44 144 GLU A O 1
ATOM 1181 N N . ARG A 1 145 ? -10.130 -17.684 -15.598 1.00 63.44 145 ARG A N 1
ATOM 1182 C CA . ARG A 1 145 ? -10.911 -17.418 -16.828 1.00 63.44 145 ARG A CA 1
ATOM 1183 C C . ARG A 1 145 ? -12.431 -17.439 -16.645 1.00 63.44 145 ARG A C 1
ATOM 1185 O O . ARG A 1 145 ? -13.146 -17.062 -17.569 1.00 63.44 145 ARG A O 1
ATOM 1192 N N . ASN A 1 146 ? -12.908 -17.930 -15.504 1.00 58.81 146 ASN A N 1
ATOM 1193 C CA . ASN A 1 146 ? -14.328 -18.135 -15.218 1.00 58.81 146 ASN A CA 1
ATOM 1194 C C . ASN A 1 146 ? -14.894 -17.131 -14.196 1.00 58.81 146 ASN A C 1
ATOM 1196 O O . ASN A 1 146 ? -16.045 -17.296 -13.793 1.00 58.81 146 ASN A O 1
ATOM 1200 N N . PHE A 1 147 ? -14.099 -16.136 -13.781 1.00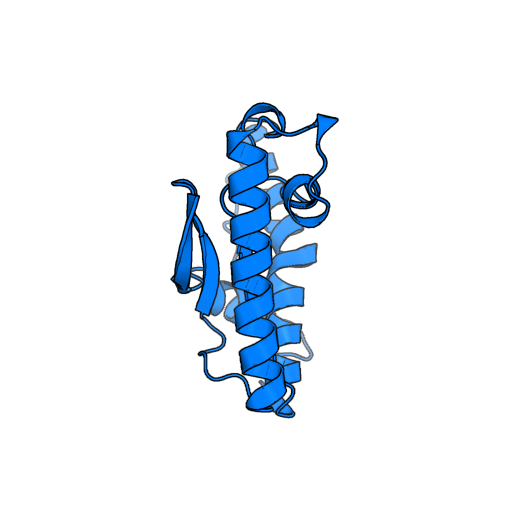 57.19 147 PHE A N 1
ATOM 1201 C CA . PHE A 1 147 ? -14.461 -15.110 -12.797 1.00 57.19 147 PHE A CA 1
ATOM 1202 C C . PHE A 1 147 ? -14.463 -13.706 -13.407 1.00 57.19 147 PHE A C 1
ATOM 1204 O O . PHE A 1 147 ? -13.553 -13.398 -14.212 1.00 57.19 147 PHE A O 1
#